Protein AF-A0A1S3XBZ9-F1 (afdb_monomer)

Nearest PDB structures (foldseek):
  8b28-assembly1_A-2  TM=8.452E-01  e=1.909E-02  Vitis vinifera
  4i98-assembly1_B  TM=2.573E-01  e=1.524E+00  Streptococcus pneumoniae P1031
  5whb-assembly6_D  TM=4.187E-01  e=4.064E+00  Homo sapiens

Structure (mmCIF, N/CA/C/O backbone):
data_AF-A0A1S3XBZ9-F1
#
_entry.id   AF-A0A1S3XBZ9-F1
#
loop_
_atom_site.group_PDB
_atom_site.id
_atom_site.type_symbol
_atom_site.label_atom_id
_atom_site.label_alt_id
_atom_site.label_comp_id
_atom_site.label_asym_id
_atom_site.label_entity_id
_atom_site.label_seq_id
_atom_site.pdbx_PDB_ins_code
_atom_site.Cartn_x
_atom_site.Cartn_y
_atom_site.Cartn_z
_atom_site.occupancy
_atom_site.B_iso_or_equiv
_atom_site.auth_seq_id
_atom_site.auth_comp_id
_atom_site.auth_asym_id
_atom_site.auth_atom_id
_atom_site.pdbx_PDB_model_num
ATOM 1 N N . MET A 1 1 ? -15.038 40.723 8.507 1.00 44.38 1 MET A N 1
ATOM 2 C CA . MET A 1 1 ? -13.800 39.946 8.688 1.00 44.38 1 MET A CA 1
ATOM 3 C C . MET A 1 1 ? -14.236 38.501 8.694 1.00 44.38 1 MET A C 1
ATOM 5 O O . MET A 1 1 ? -14.623 37.988 9.737 1.00 44.38 1 MET A O 1
ATOM 9 N N . GLU A 1 2 ? -14.330 37.905 7.511 1.00 51.19 2 GLU A N 1
ATOM 10 C CA . GLU A 1 2 ? -14.493 36.466 7.370 1.00 51.19 2 GLU A CA 1
ATOM 11 C C . GLU A 1 2 ? -13.297 35.793 8.056 1.00 51.19 2 GLU A C 1
ATOM 13 O O . GLU A 1 2 ? -12.146 36.110 7.765 1.00 51.19 2 GLU A O 1
ATOM 18 N N . SER A 1 3 ? -13.579 34.930 9.032 1.00 59.19 3 SER A N 1
ATOM 19 C CA . SER A 1 3 ? -12.587 34.070 9.670 1.00 59.19 3 SER A CA 1
ATOM 20 C C . SER A 1 3 ? -12.013 33.156 8.596 1.00 59.19 3 SER A C 1
ATOM 22 O O . SER A 1 3 ? -12.666 32.189 8.208 1.00 59.19 3 SER A O 1
ATOM 24 N N . GLU A 1 4 ? -10.827 33.472 8.085 1.00 59.12 4 GLU A N 1
ATOM 25 C CA . GLU A 1 4 ? -10.048 32.533 7.286 1.00 59.12 4 GLU A CA 1
ATOM 26 C C . GLU A 1 4 ? -9.849 31.277 8.141 1.00 59.12 4 GLU A C 1
ATOM 28 O O . GLU A 1 4 ? -9.118 31.297 9.131 1.00 59.12 4 GLU A O 1
ATOM 33 N N . ALA A 1 5 ? -10.569 30.198 7.825 1.00 60.84 5 ALA A N 1
ATOM 34 C CA . ALA A 1 5 ? -10.333 28.909 8.453 1.00 60.84 5 ALA A CA 1
ATOM 35 C C . ALA A 1 5 ? -8.895 28.504 8.108 1.00 60.84 5 ALA A C 1
ATOM 37 O O . ALA A 1 5 ? -8.569 28.236 6.950 1.00 60.84 5 ALA A O 1
ATOM 38 N N . SER A 1 6 ? -8.018 28.543 9.108 1.00 63.59 6 SER A N 1
ATOM 39 C CA . SER A 1 6 ? -6.604 28.228 8.954 1.00 63.59 6 SER A CA 1
ATOM 40 C C . SER A 1 6 ? -6.447 26.783 8.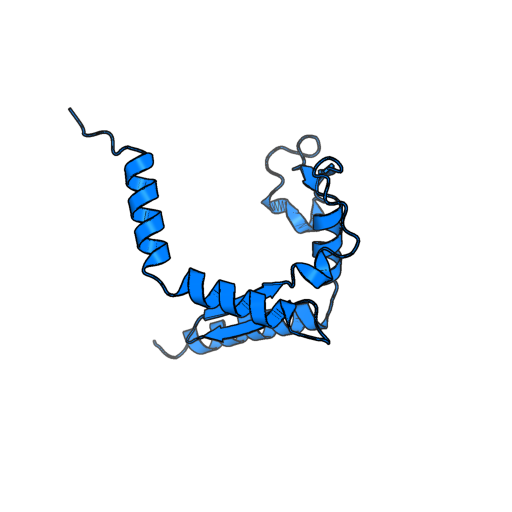473 1.00 63.59 6 SER A C 1
ATOM 42 O O . SER A 1 6 ? -7.049 25.861 9.027 1.00 63.59 6 SER A O 1
ATOM 44 N N . SER A 1 7 ? -5.601 26.551 7.466 1.00 62.69 7 SER A N 1
ATOM 45 C CA . SER A 1 7 ? -5.281 25.199 6.974 1.00 62.69 7 SER A CA 1
ATOM 46 C C . SER A 1 7 ? -4.722 24.282 8.073 1.00 62.69 7 SER A C 1
ATOM 48 O O . SER A 1 7 ? -4.861 23.058 8.001 1.00 62.69 7 SER A O 1
ATOM 50 N N . PHE A 1 8 ? -4.138 24.869 9.121 1.00 62.00 8 PHE A N 1
ATOM 51 C CA . PHE A 1 8 ? -3.680 24.164 10.314 1.00 62.00 8 PHE A CA 1
ATOM 52 C C . PHE A 1 8 ? -4.843 23.599 11.144 1.00 62.00 8 PHE A C 1
ATOM 54 O O . PHE A 1 8 ? -4.825 22.423 11.495 1.00 62.00 8 PHE A O 1
ATOM 61 N N . GLU A 1 9 ? -5.889 24.394 11.382 1.00 60.44 9 GLU A N 1
ATOM 62 C CA . GLU A 1 9 ? -7.077 23.981 12.148 1.00 60.44 9 GLU A CA 1
ATOM 63 C C . GLU A 1 9 ? -7.856 22.873 11.416 1.00 60.44 9 GLU A C 1
ATOM 65 O O . GLU A 1 9 ? -8.324 21.903 12.022 1.00 60.44 9 GLU A O 1
ATOM 70 N N . SER A 1 10 ? -7.895 22.947 10.080 1.00 74.75 10 SER A N 1
ATOM 71 C CA . SER A 1 10 ? -8.428 21.869 9.241 1.00 74.75 10 SER A CA 1
ATOM 72 C C . SER A 1 10 ? -7.594 20.584 9.332 1.00 74.75 10 SER A C 1
ATOM 74 O O . SER A 1 10 ? -8.158 19.493 9.241 1.00 74.75 10 SER A O 1
ATOM 76 N N . SER A 1 11 ? -6.271 20.690 9.497 1.00 85.69 11 SER A N 1
ATOM 77 C CA . SER A 1 11 ? -5.373 19.530 9.596 1.00 85.69 11 SER A CA 1
ATOM 78 C C . SER A 1 11 ? -5.489 18.838 10.953 1.00 85.69 11 SER A C 1
ATOM 80 O O . SER A 1 11 ? -5.550 17.612 11.002 1.00 85.69 11 SER A O 1
ATOM 82 N N . GLU A 1 12 ? -5.576 19.605 12.044 1.00 89.56 12 GLU A N 1
ATOM 83 C CA . GLU A 1 12 ? -5.802 19.071 13.393 1.00 89.56 12 GLU A CA 1
ATOM 84 C C . GLU A 1 12 ? -7.151 18.351 13.483 1.00 89.56 12 GLU A C 1
ATOM 86 O O . GLU A 1 12 ? -7.210 17.204 13.926 1.00 89.56 12 GLU A O 1
ATOM 91 N N . THR A 1 13 ? -8.221 18.977 12.986 1.00 91.56 13 THR A N 1
ATOM 92 C CA . THR A 1 13 ? -9.564 18.380 12.990 1.00 91.56 13 THR A CA 1
ATOM 93 C C . THR A 1 13 ? -9.613 17.095 12.159 1.00 91.56 13 THR A C 1
ATOM 95 O O . THR A 1 13 ? -10.174 16.094 12.605 1.00 91.56 13 THR A O 1
ATOM 98 N N . LEU A 1 14 ? -8.990 17.082 10.973 1.00 91.75 14 LEU A N 1
ATOM 99 C CA . LEU A 1 14 ? -8.904 15.883 10.135 1.00 91.75 14 LEU A CA 1
ATOM 100 C C . LEU A 1 14 ? -8.083 14.778 10.809 1.00 91.75 14 LEU A C 1
ATOM 102 O O . LEU A 1 14 ? -8.500 13.621 10.804 1.00 91.75 14 LEU A O 1
ATOM 106 N N . ALA A 1 15 ? -6.938 15.117 11.402 1.00 92.00 15 ALA A N 1
ATOM 107 C CA . ALA A 1 15 ? -6.099 14.155 12.107 1.00 92.00 15 ALA A CA 1
ATOM 108 C C . ALA A 1 15 ? -6.835 13.552 13.311 1.00 92.00 15 ALA A C 1
ATOM 110 O O . ALA A 1 15 ? -6.836 12.332 13.474 1.00 92.00 15 ALA A O 1
ATOM 111 N N . ALA A 1 16 ? -7.515 14.383 14.107 1.00 93.31 16 ALA A N 1
ATOM 112 C CA . ALA A 1 16 ? -8.339 13.941 15.227 1.00 93.31 16 ALA A CA 1
ATOM 113 C C . ALA A 1 16 ? -9.487 13.036 14.757 1.00 93.31 16 ALA A C 1
ATOM 115 O O . ALA A 1 16 ? -9.728 11.988 15.355 1.00 93.31 16 ALA A O 1
ATOM 116 N N . PHE A 1 17 ? -10.148 13.390 13.651 1.00 93.50 17 PHE A N 1
ATOM 117 C CA . PHE A 1 17 ? -11.186 12.557 13.053 1.00 93.50 17 PHE A CA 1
ATOM 118 C C . PHE A 1 17 ? -10.636 11.193 12.625 1.00 93.50 17 PHE A C 1
ATOM 120 O O . PHE A 1 17 ? -11.146 10.172 13.078 1.00 93.50 17 PHE A O 1
ATOM 127 N N . VAL A 1 18 ? -9.561 11.146 11.831 1.00 94.25 18 VAL A N 1
ATOM 128 C CA . VAL A 1 18 ? -8.933 9.884 11.405 1.00 94.25 18 VAL A CA 1
ATOM 129 C C . VAL A 1 18 ? -8.508 9.044 12.613 1.00 94.25 18 VAL A C 1
ATOM 131 O O . VAL A 1 18 ? -8.788 7.846 12.640 1.00 94.25 18 VAL A O 1
ATOM 134 N N . ALA A 1 19 ? -7.905 9.662 13.632 1.00 94.06 19 ALA A N 1
ATOM 135 C CA . ALA A 1 19 ? -7.481 8.991 14.861 1.00 94.06 19 ALA A CA 1
ATOM 136 C C . ALA A 1 19 ? -8.652 8.467 15.711 1.00 94.06 19 ALA A C 1
ATOM 138 O O . ALA A 1 19 ? -8.485 7.495 16.441 1.00 94.06 19 ALA A O 1
ATOM 139 N N . SER A 1 20 ? -9.837 9.079 15.610 1.00 95.19 20 SER A N 1
ATOM 140 C CA . SER A 1 20 ? -11.060 8.589 16.261 1.00 95.19 20 SER A CA 1
ATOM 141 C C . SER A 1 20 ? -11.700 7.389 15.552 1.00 95.19 20 SER A C 1
ATOM 143 O O . SER A 1 20 ? -12.592 6.750 16.108 1.00 95.19 20 SER A O 1
ATOM 145 N N . THR A 1 21 ? -11.255 7.066 14.333 1.00 92.88 21 THR A N 1
ATOM 146 C CA . THR A 1 21 ? -11.686 5.867 13.605 1.00 92.88 21 THR A CA 1
ATOM 147 C C . THR A 1 21 ? -10.726 4.700 13.864 1.00 92.88 21 THR A C 1
ATOM 149 O O . THR A 1 21 ? -9.538 4.919 14.103 1.00 92.88 21 THR A O 1
ATOM 152 N N . PRO A 1 22 ? -11.173 3.440 13.712 1.00 91.44 22 PRO A N 1
ATOM 153 C CA . PRO A 1 22 ? -10.281 2.283 13.807 1.00 91.44 22 PRO A CA 1
ATOM 154 C C . PRO A 1 22 ? -9.312 2.156 12.617 1.00 91.44 22 PRO A C 1
ATOM 156 O O . PRO A 1 22 ? -8.535 1.206 12.564 1.00 91.44 22 PRO A O 1
ATOM 159 N N . LEU A 1 23 ? -9.342 3.076 11.640 1.00 91.56 23 LEU A N 1
ATOM 160 C CA . LEU A 1 23 ? -8.586 2.961 10.392 1.00 91.56 23 LEU A CA 1
ATOM 161 C C . LEU A 1 23 ? -7.087 2.770 10.639 1.00 91.56 23 LEU A C 1
ATOM 163 O O . LEU A 1 23 ? -6.496 1.862 10.059 1.00 91.56 23 LEU A O 1
ATOM 167 N N . LEU A 1 24 ? -6.482 3.600 11.493 1.00 93.50 24 LEU A N 1
ATOM 168 C CA . LEU A 1 24 ? -5.043 3.541 11.766 1.00 93.50 24 LEU A CA 1
ATOM 169 C C . LEU A 1 24 ? -4.659 2.269 12.525 1.00 93.50 24 LEU A C 1
ATOM 171 O O . LEU A 1 24 ? -3.692 1.605 12.156 1.00 93.50 24 LEU A O 1
ATOM 175 N N . GLU A 1 25 ? -5.431 1.915 13.553 1.00 94.75 25 GLU A N 1
ATOM 176 C CA . GLU A 1 25 ? -5.172 0.738 14.382 1.00 94.75 25 GLU A CA 1
ATOM 177 C C . GLU A 1 25 ? -5.271 -0.556 13.561 1.00 94.75 25 GLU A C 1
ATOM 179 O O . GLU A 1 25 ? -4.349 -1.373 13.577 1.00 94.75 25 GLU A O 1
ATOM 184 N N . GLU A 1 26 ? -6.348 -0.727 12.792 1.00 95.19 26 GLU A N 1
ATOM 185 C CA . GLU A 1 26 ? -6.552 -1.925 11.973 1.00 95.19 26 GLU A CA 1
ATOM 186 C C . GLU A 1 26 ? -5.572 -1.997 10.795 1.00 95.19 26 GLU A C 1
ATOM 188 O O . GLU A 1 26 ? -5.056 -3.075 10.492 1.00 95.19 26 GLU A O 1
ATOM 193 N N . SER A 1 27 ? -5.220 -0.858 10.184 1.00 94.62 27 SER A N 1
ATOM 194 C CA . SER A 1 27 ? -4.177 -0.824 9.146 1.00 94.62 27 SER A CA 1
ATOM 195 C C . SER A 1 27 ? -2.822 -1.256 9.703 1.00 94.62 27 SER A C 1
ATOM 197 O O . SER A 1 27 ? -2.122 -2.054 9.082 1.00 94.62 27 SER A O 1
ATOM 199 N N . TRP A 1 28 ? -2.460 -0.782 10.899 1.00 94.81 28 TRP A N 1
ATOM 200 C CA . TRP A 1 28 ? -1.197 -1.150 11.537 1.00 94.81 28 TRP A CA 1
ATOM 201 C C . TRP A 1 28 ? -1.147 -2.635 11.913 1.00 94.81 28 TRP A C 1
ATOM 203 O O . TRP A 1 28 ? -0.142 -3.305 11.669 1.00 94.81 28 TRP A O 1
ATOM 213 N N . LYS A 1 29 ? -2.248 -3.186 12.445 1.00 94.88 29 LYS A N 1
ATOM 214 C CA . LYS A 1 29 ? -2.375 -4.630 12.702 1.00 94.88 29 LYS A CA 1
ATOM 215 C C . LYS A 1 29 ? -2.204 -5.442 11.418 1.00 94.88 29 LYS A C 1
ATOM 217 O O . LYS A 1 29 ? -1.475 -6.433 11.425 1.00 94.88 29 LYS A O 1
ATOM 222 N N . ALA A 1 30 ? -2.821 -5.010 10.316 1.00 94.44 30 ALA A N 1
ATOM 223 C CA . ALA A 1 30 ? -2.679 -5.673 9.024 1.00 94.44 30 ALA A CA 1
ATOM 224 C C . ALA A 1 30 ? -1.225 -5.685 8.529 1.00 94.44 30 ALA A C 1
ATOM 226 O O . ALA A 1 30 ? -0.757 -6.725 8.061 1.00 94.44 30 ALA A O 1
ATOM 227 N N . CYS A 1 31 ? -0.481 -4.587 8.710 1.00 93.88 31 CYS A N 1
ATOM 228 C CA . CYS A 1 31 ? 0.958 -4.549 8.431 1.00 93.88 31 CYS A CA 1
ATOM 229 C C . CYS A 1 31 ? 1.734 -5.568 9.275 1.00 93.88 31 CYS A C 1
ATOM 231 O O . CYS A 1 31 ? 2.531 -6.328 8.728 1.00 93.88 31 CYS A O 1
ATOM 233 N N . GLY A 1 32 ? 1.449 -5.658 10.578 1.00 93.88 32 GLY A N 1
ATOM 234 C CA . GLY A 1 32 ? 2.077 -6.651 11.454 1.00 93.88 32 GLY A CA 1
ATOM 235 C C . GLY A 1 32 ? 1.831 -8.096 11.003 1.00 93.88 32 GLY A C 1
ATOM 236 O O . GLY A 1 32 ? 2.746 -8.917 11.025 1.00 93.88 32 GLY A O 1
ATOM 237 N N . VAL A 1 33 ? 0.621 -8.405 10.528 1.00 93.94 33 VAL A N 1
ATOM 238 C CA . VAL A 1 33 ? 0.300 -9.724 9.955 1.00 93.94 33 VAL A CA 1
ATOM 239 C C . VAL A 1 33 ? 1.050 -9.965 8.643 1.00 93.94 33 VAL A C 1
ATOM 241 O O . VAL A 1 33 ? 1.564 -11.064 8.435 1.00 93.94 33 VAL A O 1
ATOM 244 N N . ALA A 1 34 ? 1.147 -8.960 7.768 1.00 93.31 34 ALA A N 1
ATOM 245 C CA . ALA A 1 34 ? 1.906 -9.074 6.524 1.00 93.31 34 ALA A CA 1
ATOM 246 C C . ALA A 1 34 ? 3.394 -9.354 6.792 1.00 93.31 34 ALA A C 1
ATOM 248 O O . ALA A 1 34 ? 3.973 -10.228 6.148 1.00 93.31 34 ALA A O 1
ATOM 249 N N . ASP A 1 35 ? 3.990 -8.669 7.770 1.00 92.44 35 ASP A N 1
ATOM 250 C CA . ASP A 1 35 ? 5.389 -8.857 8.161 1.00 92.44 35 ASP A CA 1
ATOM 251 C C . ASP A 1 35 ? 5.653 -10.205 8.848 1.00 92.44 35 ASP A C 1
ATOM 253 O O . ASP A 1 35 ? 6.710 -10.800 8.638 1.00 92.44 35 ASP A O 1
ATOM 257 N N . ALA A 1 36 ? 4.698 -10.711 9.634 1.00 91.31 36 ALA A N 1
ATOM 258 C CA . ALA A 1 36 ? 4.809 -12.002 10.317 1.00 91.31 36 ALA A CA 1
ATOM 259 C C . ALA A 1 36 ? 4.487 -13.212 9.422 1.00 91.31 36 ALA A C 1
ATOM 261 O O . ALA A 1 36 ? 4.855 -14.340 9.759 1.00 91.31 36 ALA A O 1
ATOM 262 N N . SER A 1 37 ? 3.789 -13.006 8.301 1.00 88.31 37 SER A N 1
ATOM 263 C CA . SER A 1 37 ? 3.523 -14.061 7.320 1.00 88.31 37 SER A CA 1
ATOM 264 C C . SER A 1 37 ? 4.842 -14.689 6.872 1.00 88.31 37 SER A C 1
ATOM 266 O O . SER A 1 37 ? 5.839 -13.985 6.759 1.00 88.31 37 SER A O 1
ATOM 268 N N . MET A 1 38 ? 4.890 -15.988 6.573 1.00 80.69 38 MET A N 1
ATOM 269 C CA . MET A 1 38 ? 6.085 -16.629 5.994 1.00 80.69 38 MET A CA 1
ATOM 270 C C . MET A 1 38 ? 5.963 -16.761 4.475 1.00 80.69 38 MET A C 1
ATOM 272 O O . MET A 1 38 ? 6.896 -16.407 3.757 1.00 80.69 38 MET A O 1
ATOM 276 N N . ASP A 1 39 ? 4.773 -17.110 3.993 1.00 80.88 39 ASP A N 1
ATOM 277 C CA . ASP A 1 39 ? 4.561 -17.565 2.614 1.00 80.88 39 ASP A CA 1
ATOM 278 C C . ASP A 1 39 ? 4.080 -16.469 1.654 1.00 80.88 39 ASP A C 1
ATOM 280 O O . ASP A 1 39 ? 4.021 -16.685 0.447 1.00 80.88 39 ASP A O 1
ATOM 284 N N . SER A 1 40 ? 3.729 -15.288 2.170 1.00 82.50 40 SER A N 1
ATOM 285 C CA . SER A 1 40 ? 3.226 -14.175 1.359 1.00 82.50 40 SER A CA 1
ATOM 286 C C . SER A 1 40 ? 3.947 -12.866 1.667 1.00 82.50 40 SER A C 1
ATOM 288 O O . SER A 1 40 ? 4.417 -12.638 2.786 1.00 82.50 40 SER A O 1
ATOM 290 N N . HIS A 1 41 ? 4.018 -11.995 0.662 1.00 86.38 41 HIS A N 1
ATOM 291 C CA . HIS A 1 41 ? 4.501 -10.617 0.775 1.00 86.38 41 HIS A CA 1
ATOM 292 C C . 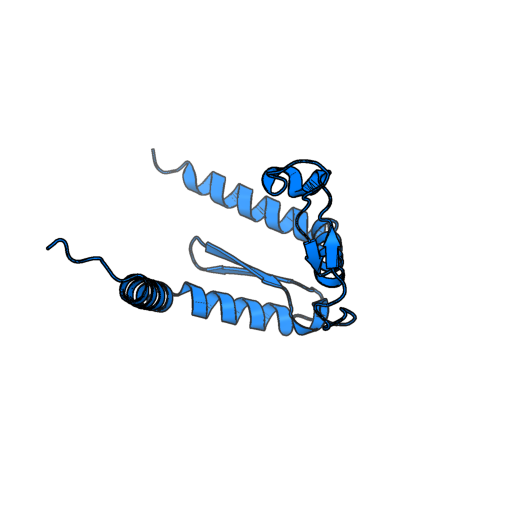HIS A 1 41 ? 3.395 -9.626 1.152 1.00 86.38 41 HIS A C 1
ATOM 294 O O . HIS A 1 41 ? 3.676 -8.458 1.410 1.00 86.38 41 HIS A O 1
ATOM 300 N N . PHE A 1 42 ? 2.144 -10.081 1.182 1.00 90.69 42 PHE A N 1
ATOM 301 C CA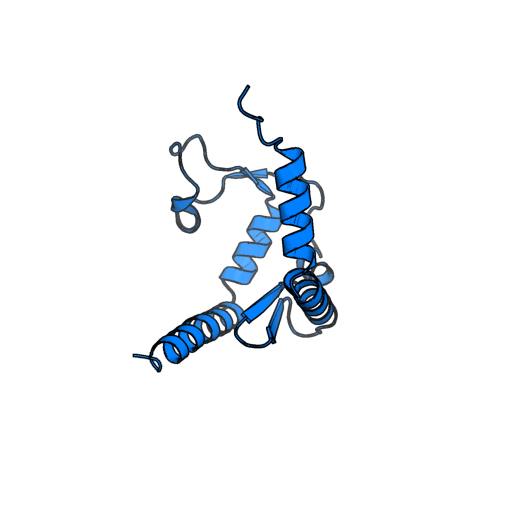 . PHE A 1 42 ? 0.989 -9.281 1.552 1.00 90.69 42 PHE A CA 1
ATOM 302 C C . PHE A 1 42 ? 0.037 -10.072 2.452 1.00 90.69 42 PHE A C 1
ATOM 304 O O . PHE A 1 42 ? 0.017 -11.306 2.442 1.00 90.69 42 PHE A O 1
ATOM 311 N N . ALA A 1 43 ? -0.778 -9.355 3.210 1.00 91.06 43 ALA A N 1
ATOM 312 C CA . ALA A 1 43 ? -1.878 -9.909 3.976 1.00 91.06 43 ALA A CA 1
ATOM 313 C C . ALA A 1 43 ? -3.171 -9.174 3.635 1.00 91.06 43 ALA A C 1
ATOM 315 O O . ALA A 1 43 ? -3.175 -7.985 3.315 1.00 91.06 43 ALA A O 1
ATOM 316 N N . VAL A 1 44 ? -4.273 -9.908 3.727 1.00 90.50 44 VAL A N 1
ATOM 317 C CA . VAL A 1 44 ? -5.619 -9.374 3.572 1.00 90.50 44 VAL A CA 1
ATOM 318 C C . VAL A 1 44 ? -6.382 -9.677 4.847 1.00 90.50 44 VAL A C 1
ATOM 320 O O . VAL A 1 44 ? -6.499 -10.839 5.234 1.00 90.50 44 VAL A O 1
ATOM 323 N N . ILE A 1 45 ? -6.910 -8.640 5.491 1.00 90.81 45 ILE A N 1
ATOM 324 C CA . ILE A 1 45 ? -7.745 -8.769 6.686 1.00 90.81 45 ILE A CA 1
ATOM 325 C C . ILE A 1 45 ? -9.072 -8.074 6.417 1.00 90.81 45 ILE A C 1
ATOM 327 O O . ILE A 1 45 ? -9.098 -6.935 5.957 1.00 90.81 45 ILE A O 1
ATOM 331 N N . LYS A 1 46 ? -10.185 -8.748 6.710 1.00 89.62 46 LYS A N 1
ATOM 332 C CA . LYS A 1 46 ? -11.519 -8.147 6.650 1.00 89.62 46 LYS A CA 1
ATOM 333 C C . LYS A 1 46 ? -11.990 -7.844 8.068 1.00 89.62 46 LYS A C 1
ATOM 335 O O . LYS A 1 46 ? -12.082 -8.753 8.889 1.00 89.62 46 LYS A O 1
ATOM 340 N N . VAL A 1 47 ? -12.298 -6.580 8.339 1.00 87.94 47 VAL A N 1
ATOM 341 C CA . VAL A 1 47 ? -12.848 -6.126 9.622 1.00 87.94 47 VAL A CA 1
ATOM 342 C C . VAL A 1 47 ? -14.164 -5.417 9.333 1.00 87.94 47 VAL A C 1
ATOM 344 O O . VAL A 1 47 ? -14.198 -4.361 8.700 1.00 87.94 47 VAL A O 1
ATOM 347 N N . GLY A 1 48 ? -15.271 -6.039 9.741 1.00 85.88 48 GLY A N 1
ATOM 348 C CA . GLY A 1 48 ? -16.608 -5.591 9.352 1.00 85.88 48 GLY A CA 1
ATOM 349 C C . GLY A 1 48 ? -16.776 -5.565 7.826 1.00 85.88 48 GLY A C 1
ATOM 350 O O . GLY A 1 48 ? -16.547 -6.570 7.150 1.00 85.88 48 GLY A O 1
ATOM 351 N N . GLY A 1 49 ? -17.171 -4.407 7.290 1.00 85.88 49 GLY A N 1
ATOM 352 C CA . GLY A 1 49 ? -17.333 -4.172 5.849 1.00 85.88 49 GLY A CA 1
ATOM 353 C C . GLY A 1 49 ? -16.059 -3.735 5.116 1.00 85.88 49 GLY A C 1
ATOM 354 O O . GLY A 1 49 ? -16.087 -3.595 3.897 1.00 85.88 49 GLY A O 1
ATOM 355 N N . THR A 1 50 ? -14.946 -3.529 5.823 1.00 88.12 50 THR A N 1
ATOM 356 C CA . THR A 1 50 ? -13.711 -2.986 5.241 1.00 88.12 50 THR A CA 1
ATOM 357 C C . THR A 1 50 ? -12.677 -4.089 5.043 1.00 88.12 50 THR A C 1
ATOM 359 O O . THR A 1 50 ? -12.410 -4.880 5.951 1.00 88.12 50 THR A O 1
ATOM 362 N N . ALA A 1 51 ? -12.074 -4.134 3.856 1.00 91.44 51 ALA A N 1
ATOM 363 C CA . ALA A 1 51 ? -10.931 -4.990 3.563 1.00 91.44 51 ALA A CA 1
ATOM 364 C C . ALA A 1 51 ? -9.633 -4.173 3.624 1.00 91.44 51 ALA A C 1
ATOM 366 O O . ALA A 1 51 ? -9.490 -3.169 2.928 1.00 91.44 51 ALA A O 1
ATOM 367 N N . TYR A 1 52 ? -8.692 -4.628 4.443 1.00 92.75 52 TYR A N 1
ATOM 368 C CA . TYR A 1 52 ? -7.359 -4.062 4.604 1.00 92.75 52 TYR A CA 1
ATOM 369 C C . TYR A 1 52 ? -6.373 -4.936 3.841 1.00 92.75 52 TYR A C 1
ATOM 371 O O . TYR A 1 52 ? -6.234 -6.124 4.134 1.00 92.75 52 TYR A O 1
ATOM 379 N N . VAL A 1 53 ? -5.693 -4.345 2.861 1.00 93.19 53 VAL A N 1
ATOM 380 C CA . VAL A 1 53 ? -4.639 -5.002 2.085 1.00 93.19 53 VAL A CA 1
ATOM 381 C C . VAL A 1 53 ? -3.312 -4.399 2.516 1.00 93.19 53 VAL A C 1
ATOM 383 O O . VAL A 1 53 ? -3.048 -3.228 2.251 1.00 93.19 53 VAL A O 1
ATOM 386 N N . ALA A 1 54 ? -2.500 -5.186 3.212 1.00 93.25 54 ALA A N 1
ATOM 387 C CA . ALA A 1 54 ? -1.220 -4.751 3.747 1.00 93.25 54 ALA A CA 1
ATOM 388 C C . ALA A 1 54 ? -0.067 -5.448 3.031 1.00 93.25 54 ALA A C 1
ATOM 390 O O . ALA A 1 54 ? -0.123 -6.644 2.757 1.00 93.25 54 ALA A O 1
ATOM 391 N N . PHE A 1 55 ? 0.996 -4.696 2.772 1.00 91.00 55 PHE A N 1
ATOM 392 C CA . PHE A 1 55 ? 2.214 -5.166 2.124 1.00 91.00 55 P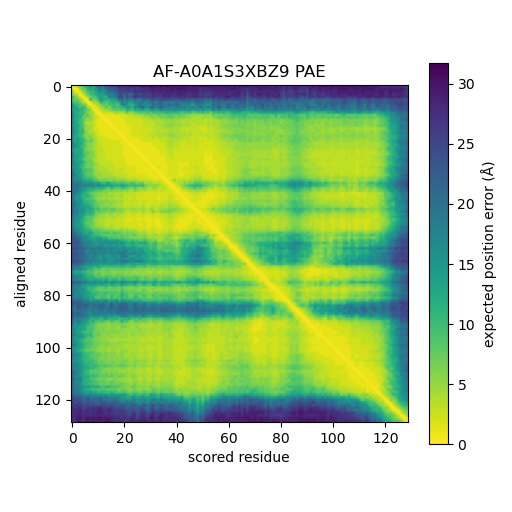HE A CA 1
ATOM 393 C C . PHE A 1 55 ? 3.341 -5.217 3.153 1.00 91.00 55 PHE A C 1
ATOM 395 O O . PHE A 1 55 ? 3.530 -4.261 3.901 1.00 91.00 55 PHE A O 1
ATOM 402 N N . SER A 1 56 ? 4.086 -6.322 3.200 1.00 89.06 56 SER A N 1
ATOM 403 C CA . SER A 1 56 ? 5.191 -6.479 4.143 1.00 89.06 56 SER A CA 1
ATOM 404 C C . SER A 1 56 ? 6.338 -5.545 3.783 1.00 89.06 56 SER A C 1
ATOM 406 O O . SER A 1 56 ? 6.968 -5.698 2.732 1.00 89.06 56 SER A O 1
ATOM 408 N N . GLY A 1 57 ? 6.658 -4.623 4.689 1.00 81.44 57 GLY A N 1
ATOM 409 C CA . GLY A 1 57 ? 7.791 -3.719 4.526 1.00 81.44 57 GLY A CA 1
ATOM 410 C C . GLY A 1 57 ? 9.120 -4.466 4.576 1.00 81.44 57 GLY A C 1
ATOM 411 O O . GLY A 1 57 ? 10.032 -4.143 3.826 1.00 81.44 57 GLY A O 1
ATOM 412 N N . ILE A 1 58 ? 9.221 -5.513 5.399 1.00 80.69 58 ILE A N 1
ATOM 413 C CA . ILE A 1 58 ? 10.466 -6.273 5.581 1.00 80.69 58 ILE A CA 1
ATOM 414 C C . ILE A 1 58 ? 10.791 -7.094 4.333 1.00 80.69 58 ILE A C 1
ATOM 416 O O . ILE A 1 58 ? 11.933 -7.116 3.873 1.00 80.69 58 ILE A O 1
ATOM 420 N N . LYS A 1 59 ? 9.787 -7.771 3.771 1.00 78.69 59 LYS A N 1
ATOM 421 C CA . LYS A 1 59 ? 10.005 -8.693 2.657 1.00 78.69 59 LYS A CA 1
ATOM 422 C C . LYS A 1 59 ? 10.057 -8.000 1.309 1.00 78.69 59 LYS A C 1
ATOM 424 O O . LYS A 1 59 ? 10.820 -8.429 0.454 1.00 78.69 59 LYS A O 1
ATOM 429 N N . LEU A 1 60 ? 9.236 -6.970 1.101 1.00 74.44 60 LEU A N 1
ATOM 430 C CA . LEU A 1 60 ? 9.225 -6.250 -0.171 1.00 74.44 60 LEU A CA 1
ATOM 431 C C . LEU A 1 60 ? 10.389 -5.265 -0.257 1.00 74.44 60 LEU A C 1
ATOM 433 O O . LEU A 1 60 ? 10.970 -5.123 -1.322 1.00 74.44 60 LEU A O 1
ATOM 437 N N . ALA A 1 61 ? 10.810 -4.635 0.844 1.00 70.19 61 ALA A N 1
ATOM 438 C CA . ALA A 1 61 ? 11.971 -3.743 0.795 1.00 70.19 61 ALA A CA 1
ATOM 439 C C . ALA A 1 61 ? 13.315 -4.489 0.685 1.00 70.19 61 ALA A C 1
ATOM 441 O O . ALA A 1 61 ? 14.346 -3.853 0.449 1.00 70.19 61 ALA A O 1
ATOM 442 N N . ALA A 1 62 ? 13.335 -5.818 0.838 1.00 70.75 62 ALA A N 1
ATOM 443 C CA . ALA A 1 62 ? 14.541 -6.618 0.676 1.00 70.75 62 ALA A CA 1
ATOM 444 C C . ALA A 1 62 ? 15.033 -6.554 -0.782 1.00 70.75 62 ALA A C 1
ATOM 446 O O . ALA A 1 62 ? 14.458 -7.162 -1.679 1.00 70.75 62 ALA A O 1
ATOM 447 N N . GLY A 1 63 ? 16.112 -5.803 -1.017 1.00 67.25 63 GLY A N 1
ATOM 448 C CA . GLY A 1 63 ? 16.703 -5.621 -2.349 1.00 67.25 63 GLY A CA 1
ATOM 449 C C . GLY A 1 63 ? 16.244 -4.365 -3.095 1.00 67.25 63 GLY A C 1
ATOM 450 O O . GLY A 1 63 ? 16.709 -4.125 -4.207 1.00 67.25 63 GLY A O 1
ATOM 451 N N . VAL A 1 64 ? 15.389 -3.536 -2.489 1.00 72.12 64 VAL A N 1
ATOM 452 C CA . VAL A 1 64 ? 15.073 -2.203 -3.014 1.00 72.12 64 VAL A CA 1
ATOM 453 C C . VAL A 1 64 ? 16.151 -1.219 -2.581 1.00 72.12 64 VAL A C 1
ATOM 455 O O . VAL A 1 64 ? 16.491 -1.143 -1.401 1.00 72.12 64 VAL A O 1
ATOM 458 N N . ASP A 1 65 ? 16.675 -0.447 -3.535 1.00 70.44 65 ASP A N 1
ATOM 459 C CA . ASP A 1 65 ? 17.525 0.699 -3.217 1.00 70.44 65 ASP A CA 1
ATOM 460 C C . ASP A 1 65 ? 16.744 1.655 -2.307 1.00 70.44 65 ASP A C 1
ATOM 462 O O . ASP A 1 65 ? 15.698 2.172 -2.679 1.00 70.44 65 ASP A O 1
ATOM 466 N N . GLN A 1 66 ? 17.217 1.859 -1.081 1.00 69.75 66 GLN A N 1
ATOM 467 C CA . GLN A 1 66 ? 16.579 2.787 -0.145 1.00 69.75 66 GLN A CA 1
ATOM 468 C C . GLN A 1 66 ? 16.910 4.246 -0.489 1.00 69.75 66 GLN A C 1
ATOM 470 O O . GLN A 1 66 ? 16.360 5.173 0.107 1.00 69.75 66 GLN A O 1
ATOM 475 N N . SER A 1 67 ? 17.818 4.473 -1.443 1.00 70.50 67 SER A N 1
ATOM 476 C CA . SER A 1 67 ? 18.102 5.795 -1.965 1.00 70.50 67 SER A CA 1
ATOM 477 C C . SER A 1 67 ? 16.973 6.252 -2.885 1.00 70.50 67 SER A C 1
ATOM 479 O O . SER A 1 67 ? 16.849 5.783 -4.009 1.00 70.50 67 SER A O 1
ATOM 481 N N . CYS A 1 68 ? 16.224 7.286 -2.486 1.00 68.12 68 CYS A N 1
ATOM 482 C CA . CYS A 1 68 ? 15.222 7.950 -3.340 1.00 68.12 68 CYS A CA 1
ATOM 483 C C . CYS A 1 68 ? 15.808 8.645 -4.593 1.00 68.12 68 CYS A C 1
ATOM 485 O O . CYS A 1 68 ? 15.165 9.503 -5.191 1.00 68.12 68 CYS A O 1
ATOM 487 N N . ARG A 1 69 ? 17.055 8.340 -4.963 1.00 80.38 69 ARG A N 1
ATOM 488 C CA . ARG A 1 69 ? 17.795 8.949 -6.067 1.00 80.38 69 ARG A CA 1
ATOM 489 C C . ARG A 1 69 ? 17.531 8.270 -7.403 1.00 80.38 69 ARG A C 1
ATOM 491 O O . ARG A 1 69 ? 17.697 8.915 -8.434 1.00 80.38 69 ARG A O 1
ATOM 498 N N . ASN A 1 70 ? 17.135 6.998 -7.397 1.00 88.00 70 ASN A N 1
ATOM 499 C CA . ASN A 1 70 ? 16.851 6.264 -8.622 1.00 88.00 70 ASN A CA 1
ATOM 500 C C . ASN A 1 70 ? 15.391 6.474 -9.047 1.00 88.00 70 ASN A C 1
ATOM 502 O O . ASN A 1 70 ? 14.508 5.680 -8.713 1.00 88.00 70 ASN A O 1
ATOM 506 N N . LEU A 1 71 ? 15.139 7.586 -9.734 1.00 91.50 71 LEU A N 1
ATOM 507 C CA . LEU A 1 71 ? 13.821 7.943 -10.247 1.00 91.50 71 LEU A CA 1
ATOM 508 C C . LEU A 1 71 ? 13.696 7.573 -11.727 1.00 91.50 71 LEU A C 1
AT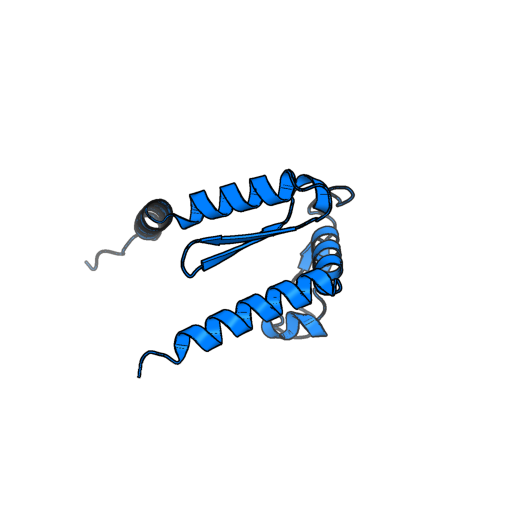OM 510 O O . LEU A 1 71 ? 14.598 7.840 -12.518 1.00 91.50 71 LEU A O 1
ATOM 514 N N . VAL A 1 72 ? 12.551 7.010 -12.101 1.00 91.50 72 VAL A N 1
ATOM 515 C CA . VAL A 1 72 ? 12.203 6.636 -13.477 1.00 91.50 72 VAL A CA 1
ATOM 516 C C . VAL A 1 72 ? 10.825 7.188 -13.841 1.00 91.50 72 VAL A C 1
ATOM 518 O O . VAL A 1 72 ? 9.983 7.333 -12.949 1.00 91.50 72 VAL A O 1
ATOM 521 N N . PRO A 1 73 ? 10.575 7.505 -15.123 1.00 90.56 73 PRO A N 1
ATOM 522 C CA . PRO A 1 73 ? 9.254 7.926 -15.565 1.00 90.56 73 PRO A CA 1
ATOM 523 C C . PRO A 1 73 ? 8.250 6.781 -15.407 1.00 90.56 73 PRO A C 1
ATOM 525 O O . PRO A 1 73 ? 8.564 5.613 -15.656 1.00 90.56 73 PRO A O 1
ATOM 528 N N . LEU A 1 74 ? 7.039 7.121 -14.981 1.00 90.00 74 LEU A N 1
ATOM 529 C CA . LEU A 1 74 ? 5.937 6.179 -14.841 1.00 90.00 74 LEU A CA 1
ATOM 530 C C . LEU A 1 74 ? 5.427 5.736 -16.230 1.00 90.00 74 LEU A C 1
ATOM 532 O O . LEU A 1 74 ? 5.271 6.582 -17.110 1.00 90.00 74 LEU A O 1
ATOM 536 N N . PRO A 1 75 ? 5.167 4.436 -16.464 1.00 85.75 75 PRO A N 1
ATOM 537 C CA . PRO A 1 75 ? 4.701 3.959 -17.762 1.00 85.75 75 PRO A CA 1
ATOM 538 C C . PRO A 1 75 ? 3.235 4.343 -18.007 1.00 85.75 75 PRO A C 1
ATOM 540 O O . PRO A 1 75 ? 2.367 4.067 -17.181 1.00 85.75 75 PRO A O 1
ATOM 543 N N . ASP A 1 76 ? 2.953 4.926 -19.171 1.00 79.12 76 ASP A N 1
ATOM 544 C CA . ASP A 1 76 ? 1.635 5.484 -19.512 1.00 79.12 76 ASP A CA 1
ATOM 545 C C . ASP A 1 76 ? 0.520 4.417 -19.577 1.00 79.12 76 ASP A C 1
ATOM 547 O O . ASP A 1 76 ? -0.590 4.629 -19.100 1.00 79.12 76 ASP A O 1
ATOM 551 N N . GLU A 1 77 ? 0.816 3.206 -20.058 1.00 83.81 77 GLU A N 1
ATOM 552 C CA . GLU A 1 77 ? -0.200 2.157 -20.273 1.00 83.81 77 GLU A CA 1
ATOM 553 C C . GLU A 1 77 ? -0.994 1.781 -19.008 1.00 83.81 77 GLU A C 1
ATOM 555 O O . GLU A 1 77 ? -2.200 1.543 -19.078 1.00 83.81 77 GLU A O 1
ATOM 560 N N . LEU A 1 78 ? -0.326 1.731 -17.849 1.00 85.06 78 LEU A N 1
ATOM 561 C CA . LEU A 1 78 ? -0.937 1.333 -16.575 1.00 85.06 78 LEU A CA 1
ATOM 562 C C . LEU A 1 78 ? -1.355 2.533 -15.713 1.00 85.06 78 LEU A C 1
ATOM 564 O O . LEU A 1 78 ? -2.168 2.385 -14.801 1.00 85.06 78 LEU A O 1
ATOM 568 N N . PHE A 1 79 ? -0.813 3.718 -16.005 1.00 87.94 79 PHE A N 1
ATOM 569 C CA . PHE A 1 79 ? -0.956 4.919 -15.184 1.00 87.94 79 PHE A CA 1
ATOM 570 C C . PHE A 1 79 ? -1.401 6.150 -15.983 1.00 87.94 79 PHE A C 1
ATOM 572 O O . PHE A 1 79 ? -1.141 7.282 -15.576 1.00 87.94 79 PHE A O 1
ATOM 579 N N . SER A 1 80 ? -2.111 5.952 -17.090 1.00 84.81 80 SER A N 1
ATOM 580 C CA . SER A 1 80 ? -2.590 7.030 -17.965 1.00 84.81 80 SER A CA 1
ATOM 581 C C . SER A 1 80 ? -3.413 8.089 -17.228 1.00 84.81 80 SER A C 1
ATOM 583 O O . SER A 1 80 ? -3.299 9.276 -17.512 1.00 84.81 80 SER A O 1
ATOM 585 N N . GLY A 1 81 ? -4.165 7.697 -16.193 1.00 84.31 81 GLY A N 1
ATOM 586 C CA . GLY A 1 81 ? -4.904 8.631 -15.332 1.00 84.31 81 GLY A CA 1
ATOM 587 C C . GLY A 1 81 ? -4.032 9.573 -14.485 1.00 84.31 81 GLY A C 1
ATOM 588 O O . GLY A 1 81 ? -4.556 10.527 -13.919 1.00 84.31 81 GLY A O 1
ATOM 589 N N . LEU A 1 82 ? -2.725 9.316 -14.380 1.00 82.62 82 LEU A N 1
ATOM 590 C CA . LEU A 1 82 ? -1.746 10.174 -13.699 1.00 82.62 82 LEU A CA 1
ATOM 591 C C . LEU A 1 82 ? -0.910 11.008 -14.684 1.00 82.62 82 LEU A C 1
ATOM 593 O O . LEU A 1 82 ? -0.170 11.893 -14.256 1.00 82.62 82 LEU A O 1
ATOM 597 N N . CYS A 1 83 ? -1.021 10.747 -15.988 1.00 78.19 83 CYS A N 1
ATOM 598 C CA . CYS A 1 83 ? -0.279 11.445 -17.032 1.00 78.19 83 CYS A CA 1
ATOM 599 C C . CYS A 1 83 ? -1.091 12.655 -17.518 1.00 78.19 83 CYS A C 1
ATOM 601 O O . CYS A 1 83 ? -1.798 12.591 -18.520 1.00 78.19 83 CYS A O 1
ATOM 603 N N . MET A 1 84 ? -1.030 13.757 -16.764 1.00 69.38 84 MET A N 1
ATOM 604 C CA . MET A 1 84 ? -1.879 14.937 -16.998 1.00 69.38 84 MET A CA 1
ATOM 605 C C . MET A 1 84 ? -1.359 15.884 -18.097 1.00 69.38 84 MET A C 1
ATOM 607 O O . MET A 1 84 ? -2.166 16.543 -18.747 1.00 69.38 84 MET A O 1
ATOM 611 N N . ASP A 1 85 ? -0.042 15.929 -18.340 1.00 68.62 85 ASP A N 1
ATOM 612 C CA . ASP A 1 85 ? 0.606 17.021 -19.096 1.00 68.62 85 ASP A CA 1
ATOM 613 C C . ASP A 1 85 ? 1.392 16.569 -20.349 1.00 68.62 85 ASP A C 1
ATOM 615 O O . ASP A 1 85 ? 2.305 17.259 -20.808 1.00 68.62 85 ASP A O 1
ATOM 619 N N . GLY A 1 86 ? 1.031 15.423 -20.941 1.00 66.19 86 GLY A N 1
ATOM 620 C CA . GLY A 1 86 ? 1.637 14.919 -22.183 1.00 66.19 86 GLY A CA 1
ATOM 621 C C . GLY A 1 86 ? 2.941 14.117 -21.996 1.00 66.19 86 GLY A C 1
ATOM 622 O O . GLY A 1 86 ? 3.393 13.912 -20.870 1.00 66.19 86 GLY A O 1
ATOM 623 N N . PRO A 1 87 ? 3.551 13.626 -23.097 1.00 66.88 87 PRO A N 1
ATOM 624 C CA . PRO A 1 87 ? 4.616 12.612 -23.059 1.00 66.88 87 PRO A CA 1
ATOM 625 C C . PRO A 1 87 ? 5.933 13.084 -22.423 1.00 66.88 87 PRO A C 1
ATOM 627 O O . PRO A 1 87 ? 6.720 12.251 -21.979 1.00 66.88 87 PRO A O 1
ATOM 630 N N . ASP A 1 88 ? 6.163 14.397 -22.345 1.00 71.12 88 ASP A N 1
ATOM 631 C CA . ASP A 1 88 ? 7.401 14.974 -21.804 1.00 71.12 88 ASP A CA 1
ATOM 632 C C . ASP A 1 88 ? 7.336 15.254 -20.289 1.00 71.12 88 ASP A C 1
ATOM 634 O O . ASP A 1 88 ? 8.360 15.544 -19.673 1.00 71.12 88 ASP A O 1
ATOM 638 N N . ASN A 1 89 ? 6.154 15.136 -19.671 1.00 76.06 89 ASN A N 1
ATOM 639 C CA . ASN A 1 89 ? 5.913 15.441 -18.255 1.00 76.06 89 ASN A CA 1
ATOM 640 C C . ASN A 1 89 ? 5.372 14.222 -17.495 1.00 76.06 89 ASN A C 1
ATOM 642 O O . ASN A 1 89 ? 4.421 14.315 -16.715 1.00 76.06 89 ASN A O 1
ATOM 646 N N . LEU A 1 90 ? 5.970 13.055 -17.731 1.00 83.94 90 LEU A N 1
ATOM 647 C CA . LEU A 1 90 ? 5.601 11.845 -17.002 1.00 83.94 90 LEU A CA 1
ATOM 648 C C . LEU A 1 90 ? 6.013 11.961 -15.524 1.00 83.94 90 LEU A C 1
ATOM 650 O O . LEU A 1 90 ? 7.157 12.333 -15.235 1.00 83.94 90 LEU A O 1
ATOM 654 N N . PRO A 1 91 ? 5.126 11.609 -14.573 1.00 88.12 91 PRO A N 1
ATOM 655 C CA . PRO A 1 91 ? 5.482 11.559 -13.164 1.00 88.12 91 PRO A CA 1
ATOM 656 C C . PRO A 1 91 ? 6.706 10.668 -12.930 1.00 88.12 91 PRO A C 1
ATOM 658 O O . PRO A 1 91 ? 6.774 9.537 -13.413 1.00 88.12 91 PRO A O 1
ATOM 661 N N . MET A 1 92 ? 7.669 11.172 -12.164 1.00 90.00 92 MET A N 1
ATOM 662 C CA . MET A 1 92 ? 8.873 10.428 -11.803 1.00 90.00 92 MET A CA 1
ATOM 663 C C . MET A 1 92 ? 8.641 9.672 -10.494 1.00 90.00 92 MET A C 1
ATOM 665 O O . MET A 1 92 ? 8.268 10.271 -9.485 1.00 90.00 92 MET A O 1
ATOM 669 N N . VAL A 1 93 ? 8.892 8.364 -10.489 1.00 90.44 93 VAL A N 1
ATOM 670 C CA . VAL A 1 93 ? 8.710 7.493 -9.319 1.00 90.44 93 VAL A CA 1
ATOM 671 C C . VAL A 1 93 ? 9.980 6.724 -8.992 1.00 90.44 93 VAL A C 1
ATOM 673 O O . VAL A 1 93 ? 10.846 6.520 -9.839 1.00 90.44 93 VAL A O 1
ATOM 676 N N . HIS A 1 94 ? 10.100 6.272 -7.747 1.00 90.81 94 HIS A N 1
ATOM 677 C CA . HIS A 1 94 ? 11.234 5.462 -7.327 1.00 90.81 94 HIS A CA 1
ATOM 678 C C . HIS A 1 94 ? 11.253 4.112 -8.061 1.00 90.81 94 HIS A C 1
ATOM 680 O O . HIS A 1 94 ? 10.304 3.332 -7.955 1.00 90.81 94 HIS A O 1
ATOM 686 N N . ALA A 1 95 ? 12.348 3.810 -8.761 1.00 88.81 95 ALA A N 1
ATOM 687 C CA . ALA A 1 95 ? 12.467 2.636 -9.625 1.00 88.81 95 ALA A CA 1
ATOM 688 C C . ALA A 1 95 ? 12.218 1.322 -8.877 1.00 88.81 95 ALA A C 1
ATOM 690 O O . ALA A 1 95 ? 11.519 0.441 -9.374 1.00 88.81 95 ALA A O 1
ATOM 691 N N . GLY A 1 96 ? 12.734 1.207 -7.652 1.00 85.88 96 GLY A N 1
ATOM 692 C CA . GLY A 1 96 ? 12.519 0.016 -6.835 1.00 85.88 96 GLY A CA 1
ATOM 693 C C . GLY A 1 96 ? 11.068 -0.146 -6.376 1.00 85.88 96 GLY A C 1
ATOM 694 O O . GLY A 1 96 ? 10.566 -1.263 -6.350 1.00 85.88 96 GLY A O 1
ATOM 695 N N . LEU A 1 97 ? 10.359 0.954 -6.092 1.00 87.19 97 LEU A N 1
ATOM 696 C CA . LEU A 1 97 ? 8.938 0.884 -5.725 1.00 87.19 97 LEU A CA 1
ATOM 697 C C . LEU A 1 97 ? 8.073 0.535 -6.938 1.00 87.19 97 LEU A C 1
ATOM 699 O O . LEU A 1 97 ? 7.158 -0.274 -6.813 1.00 87.19 97 LEU A O 1
ATOM 703 N N . LEU A 1 98 ? 8.392 1.084 -8.114 1.00 89.38 98 LEU A N 1
ATOM 704 C CA . LEU A 1 98 ? 7.725 0.712 -9.361 1.00 89.38 98 LEU A CA 1
ATOM 705 C C . LEU A 1 98 ? 7.944 -0.771 -9.682 1.00 89.38 98 LEU A C 1
ATOM 707 O O . LEU A 1 98 ? 6.997 -1.471 -10.030 1.00 89.38 98 LEU A O 1
ATOM 711 N N . HIS A 1 99 ? 9.169 -1.270 -9.512 1.00 87.44 99 HIS A N 1
ATOM 712 C CA . HIS A 1 99 ? 9.472 -2.685 -9.701 1.00 87.44 99 HIS A CA 1
ATOM 713 C C . HIS A 1 99 ? 8.672 -3.582 -8.744 1.00 87.44 99 HIS A C 1
ATOM 715 O O . HIS A 1 99 ? 8.069 -4.559 -9.188 1.00 87.44 99 HIS A O 1
ATOM 721 N N . LEU A 1 100 ? 8.601 -3.227 -7.455 1.00 86.25 100 LEU A N 1
ATOM 722 C CA . LEU A 1 100 ? 7.774 -3.949 -6.483 1.00 86.25 100 LEU A CA 1
ATOM 723 C C . LEU A 1 100 ? 6.293 -3.928 -6.848 1.00 86.25 100 LEU A C 1
ATOM 725 O O . LEU A 1 100 ? 5.634 -4.964 -6.795 1.00 86.25 100 LEU A O 1
ATOM 729 N N . PHE A 1 101 ? 5.774 -2.764 -7.235 1.00 89.31 101 PHE A N 1
ATOM 730 C CA . PHE A 1 101 ? 4.389 -2.633 -7.661 1.00 89.31 101 PHE A CA 1
ATOM 731 C C . PHE A 1 101 ? 4.090 -3.552 -8.850 1.00 89.31 101 PHE A C 1
ATOM 733 O O . PHE A 1 101 ? 3.109 -4.286 -8.813 1.00 89.31 101 PHE A O 1
ATOM 740 N N . LEU A 1 102 ? 4.948 -3.565 -9.875 1.00 88.88 102 LEU A N 1
ATOM 741 C CA . LEU A 1 102 ? 4.776 -4.424 -11.051 1.00 88.88 102 LEU A CA 1
ATOM 742 C C . LEU A 1 102 ? 4.881 -5.917 -10.698 1.00 88.88 102 LEU A C 1
ATOM 744 O O . LEU A 1 102 ? 4.113 -6.723 -11.221 1.00 88.88 102 LEU A O 1
ATOM 748 N N . SER A 1 103 ? 5.781 -6.286 -9.782 1.00 87.06 103 SER A N 1
ATOM 749 C CA . SER A 1 103 ? 5.896 -7.649 -9.243 1.00 87.06 103 SER A CA 1
ATOM 750 C C . SER A 1 103 ? 4.583 -8.115 -8.601 1.00 87.06 103 SER A C 1
ATOM 752 O O . SER A 1 103 ? 4.039 -9.152 -8.974 1.00 87.06 103 SER A O 1
ATOM 754 N N . VAL A 1 104 ? 4.006 -7.300 -7.715 1.00 87.31 104 VAL A N 1
ATOM 755 C CA . VAL A 1 104 ? 2.720 -7.591 -7.065 1.00 87.31 104 VAL A CA 1
ATOM 756 C C . VAL A 1 104 ? 1.563 -7.568 -8.066 1.00 87.31 104 VAL A C 1
ATOM 758 O O . VAL A 1 104 ? 0.692 -8.432 -8.033 1.00 87.31 104 VAL A O 1
ATOM 761 N N . TYR A 1 105 ? 1.537 -6.590 -8.971 1.00 87.56 105 TYR A N 1
ATOM 762 C CA . TYR A 1 105 ? 0.474 -6.443 -9.963 1.00 87.56 105 TYR A CA 1
ATOM 763 C C . TYR A 1 105 ? 0.415 -7.635 -10.919 1.00 87.56 105 TYR A C 1
ATOM 765 O O . TYR A 1 105 ? -0.672 -8.023 -11.335 1.00 87.56 105 TYR A O 1
ATOM 773 N N . THR A 1 106 ? 1.559 -8.226 -11.267 1.00 89.56 106 THR A N 1
ATOM 774 C CA . THR A 1 106 ? 1.621 -9.397 -12.154 1.00 89.56 106 THR A CA 1
ATOM 775 C C . THR A 1 106 ? 1.360 -10.724 -11.436 1.00 89.56 106 THR A C 1
ATOM 777 O O . THR A 1 106 ? 1.101 -11.727 -12.105 1.00 89.56 106 THR A O 1
ATOM 780 N N . ASP A 1 107 ? 1.344 -10.743 -10.100 1.00 89.88 107 ASP A N 1
ATOM 781 C CA . ASP A 1 107 ? 0.995 -11.925 -9.317 1.00 89.88 107 ASP A CA 1
ATOM 782 C C . ASP A 1 107 ? -0.507 -12.250 -9.425 1.00 89.88 107 ASP A C 1
ATOM 784 O O . ASP A 1 107 ? -1.388 -11.523 -8.955 1.00 89.88 107 ASP A O 1
ATOM 788 N N . ASN A 1 108 ? -0.814 -13.401 -10.030 1.00 90.62 108 ASN A N 1
ATOM 789 C CA . ASN A 1 108 ? -2.186 -13.882 -10.175 1.00 90.62 108 ASN A CA 1
ATOM 790 C C . ASN A 1 108 ? -2.854 -14.166 -8.827 1.00 90.62 108 ASN A C 1
ATOM 792 O O . ASN A 1 108 ? -4.068 -13.994 -8.715 1.00 90.62 108 ASN A O 1
ATOM 796 N N . PHE A 1 109 ? -2.099 -14.593 -7.811 1.00 89.44 109 PHE A N 1
ATOM 797 C CA . PHE A 1 109 ? -2.667 -14.852 -6.491 1.00 89.44 109 PHE A CA 1
ATOM 798 C C . PHE A 1 109 ? -3.188 -13.553 -5.870 1.00 89.44 109 PHE A C 1
ATOM 800 O O . PHE A 1 109 ? -4.354 -13.487 -5.469 1.00 89.44 109 PHE A O 1
ATOM 807 N N . PHE A 1 110 ? -2.372 -12.497 -5.889 1.00 89.38 110 PHE A N 1
ATOM 808 C CA . PHE A 1 110 ? -2.784 -11.162 -5.471 1.00 89.38 110 PHE A CA 1
ATOM 809 C C . PHE A 1 110 ? -3.989 -10.638 -6.268 1.00 89.38 110 PHE A C 1
ATOM 811 O O . PHE A 1 110 ? -4.999 -10.244 -5.679 1.00 89.38 110 PHE A O 1
ATOM 818 N N . ARG A 1 111 ?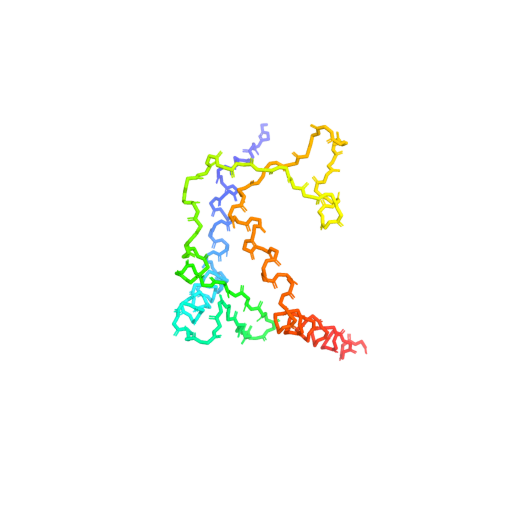 -3.941 -10.683 -7.608 1.00 90.00 111 ARG A N 1
ATOM 819 C CA . ARG A 1 111 ? -5.042 -10.193 -8.462 1.00 90.00 111 ARG A CA 1
ATOM 820 C C . ARG A 1 111 ? -6.363 -10.910 -8.193 1.00 90.00 111 ARG A C 1
ATOM 822 O O . ARG A 1 111 ? -7.407 -10.260 -8.125 1.00 90.00 111 ARG A O 1
ATOM 829 N N . ASN A 1 112 ? -6.325 -12.232 -8.024 1.00 90.62 112 ASN A N 1
ATOM 830 C CA . ASN A 1 112 ? -7.515 -13.026 -7.732 1.00 90.62 112 ASN A CA 1
ATOM 831 C C . ASN A 1 112 ? -8.103 -12.660 -6.365 1.00 90.62 112 ASN A C 1
ATOM 833 O O . ASN A 1 112 ? -9.312 -12.461 -6.264 1.00 90.62 112 ASN A O 1
ATOM 837 N N . GLN A 1 113 ? -7.260 -12.500 -5.339 1.00 87.75 113 GLN A N 1
ATOM 838 C CA . GLN A 1 113 ? -7.700 -12.047 -4.016 1.00 87.75 113 GLN A CA 1
ATOM 839 C C . GLN A 1 113 ? -8.391 -10.679 -4.090 1.00 87.75 113 GLN A C 1
ATOM 841 O O . GLN A 1 113 ? -9.505 -10.521 -3.591 1.00 87.75 113 GLN A O 1
ATOM 846 N N . VAL A 1 114 ? -7.777 -9.697 -4.762 1.00 87.31 114 VAL A N 1
ATOM 847 C CA . VAL A 1 114 ? -8.366 -8.356 -4.928 1.00 87.31 114 VAL A CA 1
ATOM 848 C C . VAL A 1 114 ? -9.681 -8.410 -5.701 1.00 87.31 114 VAL A C 1
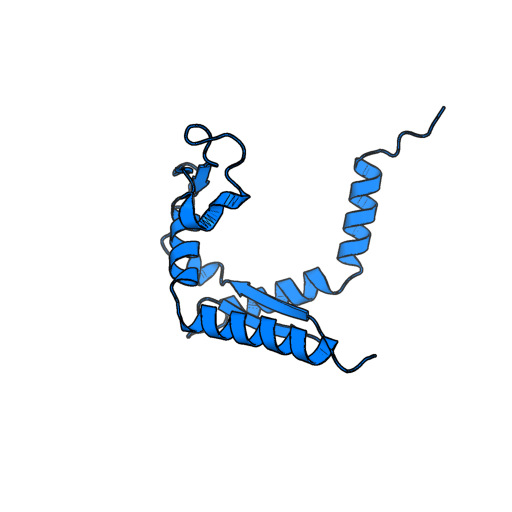ATOM 850 O O . VAL A 1 114 ? -10.657 -7.785 -5.289 1.00 87.31 114 VAL A O 1
ATOM 853 N N . SER A 1 115 ? -9.747 -9.193 -6.778 1.00 87.81 115 SER A N 1
ATOM 854 C CA . SER A 1 115 ? -10.969 -9.344 -7.569 1.00 87.81 115 SER A CA 1
ATOM 855 C C . SER A 1 115 ? -12.123 -9.921 -6.744 1.00 87.81 115 SER A C 1
ATOM 857 O O . SER A 1 115 ? -13.216 -9.356 -6.759 1.00 87.81 115 SER A O 1
ATOM 859 N N . ILE A 1 116 ? -11.874 -10.978 -5.964 1.00 86.25 116 ILE A N 1
ATOM 860 C CA . ILE A 1 116 ? -12.877 -11.586 -5.077 1.00 86.25 116 ILE A CA 1
ATOM 861 C C . ILE A 1 116 ? -13.374 -10.569 -4.045 1.00 86.25 116 ILE A C 1
ATOM 863 O O . ILE A 1 116 ? -14.576 -10.469 -3.808 1.00 86.25 116 ILE A O 1
ATOM 867 N N . MET A 1 117 ? -12.474 -9.777 -3.453 1.00 82.44 117 MET A N 1
ATOM 868 C CA . MET A 1 117 ? -12.857 -8.744 -2.487 1.00 82.44 117 MET A CA 1
ATOM 869 C C . MET A 1 117 ? -13.759 -7.673 -3.098 1.00 82.44 117 MET A C 1
ATOM 871 O O . MET A 1 117 ? -14.790 -7.334 -2.519 1.00 82.44 117 MET A O 1
ATOM 875 N N . VAL A 1 118 ? -13.390 -7.158 -4.272 1.00 80.06 118 VAL A N 1
ATOM 876 C CA . VAL A 1 118 ? -14.172 -6.129 -4.968 1.00 80.06 118 VAL A CA 1
ATOM 877 C C . VAL A 1 118 ? -15.541 -6.678 -5.379 1.00 80.06 118 VAL A C 1
ATOM 879 O O . VAL A 1 118 ? -16.550 -6.014 -5.159 1.00 80.06 118 VAL A O 1
ATOM 882 N N . MET A 1 119 ? -15.604 -7.907 -5.902 1.00 76.38 119 MET A N 1
ATOM 883 C CA . MET A 1 119 ? -16.872 -8.525 -6.308 1.00 76.38 119 MET A CA 1
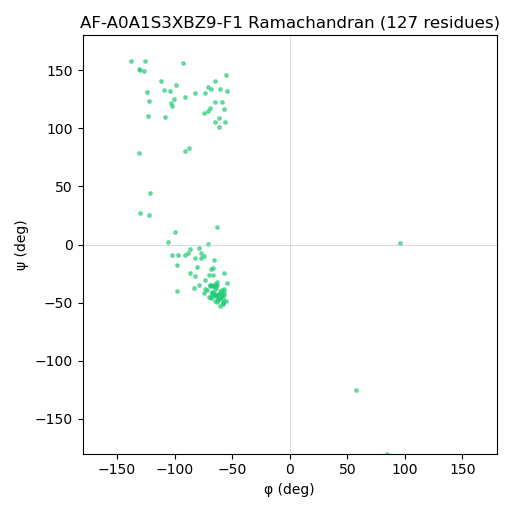ATOM 884 C C . MET A 1 119 ? -17.793 -8.840 -5.122 1.00 76.38 119 MET A C 1
ATOM 886 O O . MET A 1 119 ? -18.994 -8.590 -5.209 1.00 76.38 119 MET A O 1
ATOM 890 N N . ASN A 1 120 ? -17.256 -9.332 -4.002 1.00 67.56 120 ASN A N 1
ATOM 891 C CA . ASN A 1 120 ? -18.061 -9.638 -2.816 1.00 67.56 120 ASN A CA 1
ATOM 892 C C . ASN A 1 120 ? -18.683 -8.375 -2.199 1.00 67.56 120 ASN A C 1
ATOM 894 O O . ASN A 1 120 ? -19.832 -8.408 -1.771 1.00 67.56 120 ASN A O 1
ATOM 898 N N . ASN A 1 121 ? -17.976 -7.242 -2.226 1.00 58.28 121 ASN A N 1
ATOM 899 C CA . ASN A 1 121 ? -18.530 -5.966 -1.764 1.00 58.28 121 ASN A CA 1
ATOM 900 C C . ASN A 1 121 ? -19.629 -5.417 -2.699 1.00 58.28 121 ASN A C 1
ATOM 902 O O . ASN A 1 121 ? -20.511 -4.693 -2.242 1.00 58.28 121 ASN A O 1
ATOM 906 N N . CYS A 1 122 ? -19.623 -5.769 -3.992 1.00 52.97 122 CYS A N 1
ATOM 907 C CA . CYS A 1 122 ? -20.709 -5.418 -4.916 1.00 52.97 122 CYS A CA 1
ATOM 908 C C . CYS A 1 122 ? -21.983 -6.248 -4.695 1.00 52.97 122 CYS A C 1
ATOM 910 O O . CYS A 1 122 ? -23.077 -5.742 -4.943 1.00 52.97 122 CYS A O 1
ATOM 912 N N . ALA A 1 123 ? -21.864 -7.496 -4.235 1.00 53.22 123 ALA A N 1
ATOM 913 C CA . ALA A 1 123 ? -23.017 -8.359 -3.973 1.00 53.22 123 ALA A CA 1
ATOM 914 C C . ALA A 1 123 ? -23.787 -7.939 -2.705 1.00 53.22 123 ALA A C 1
ATOM 916 O O . ALA A 1 123 ? -25.017 -7.924 -2.709 1.00 53.22 123 ALA A O 1
ATOM 917 N N . ASP A 1 124 ? -23.077 -7.513 -1.655 1.00 49.56 124 ASP A N 1
ATOM 918 C CA . ASP A 1 124 ? -23.689 -7.036 -0.403 1.00 49.56 124 ASP A CA 1
ATOM 919 C C . ASP A 1 124 ? -24.436 -5.693 -0.577 1.00 49.56 124 ASP A C 1
ATOM 921 O O . ASP A 1 124 ? -25.349 -5.375 0.185 1.00 49.56 124 ASP A O 1
ATOM 925 N N . GLY A 1 125 ? -24.106 -4.921 -1.620 1.00 48.31 125 GLY A N 1
ATOM 926 C CA . GLY A 1 125 ? -24.770 -3.659 -1.966 1.00 48.31 125 GLY A CA 1
ATOM 927 C C . GLY A 1 125 ? -26.118 -3.794 -2.690 1.00 48.31 125 GLY A C 1
ATOM 928 O O . GLY A 1 125 ? -26.744 -2.773 -2.963 1.00 48.31 125 GLY A O 1
ATOM 929 N N . GLN A 1 126 ? -26.579 -5.011 -3.014 1.00 43.16 126 GLN A N 1
ATOM 930 C CA . GLN A 1 126 ? -27.844 -5.239 -3.737 1.00 43.16 126 GLN A CA 1
ATOM 931 C C . GLN A 1 126 ? -29.002 -5.774 -2.871 1.00 43.16 126 GLN A C 1
ATOM 933 O O . GLN A 1 126 ? -30.086 -6.003 -3.398 1.00 43.16 126 GLN A O 1
ATOM 938 N N . ILE A 1 127 ? -28.824 -5.952 -1.554 1.00 44.12 127 ILE A N 1
ATOM 939 C CA . ILE A 1 127 ? -29.866 -6.523 -0.662 1.00 44.12 127 ILE A CA 1
ATOM 940 C C . ILE A 1 127 ? -30.634 -5.437 0.129 1.00 44.12 127 ILE A C 1
ATOM 942 O O . ILE A 1 127 ? -31.426 -5.733 1.018 1.0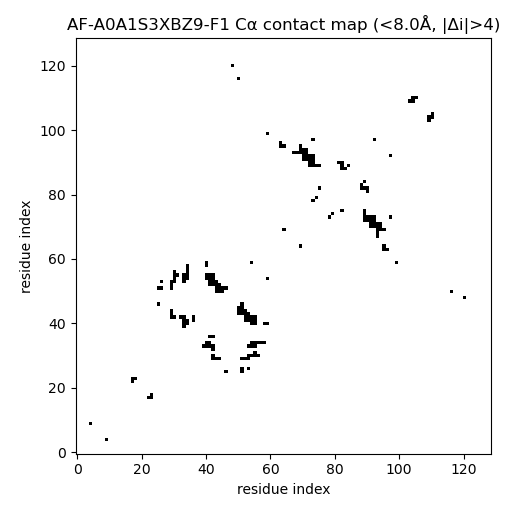0 44.12 127 ILE A O 1
ATOM 946 N N . LEU A 1 128 ? -30.457 -4.155 -0.205 1.00 44.34 128 LEU A N 1
ATOM 947 C CA . LEU A 1 128 ? -31.249 -3.056 0.361 1.00 44.34 128 LEU A CA 1
ATOM 948 C C . LEU A 1 128 ? -31.784 -2.155 -0.759 1.00 44.34 128 LEU A C 1
ATOM 950 O O . LEU A 1 128 ? -31.244 -1.087 -1.045 1.00 44.34 128 LEU A O 1
ATOM 954 N N . SER A 1 129 ? -32.853 -2.603 -1.413 1.00 39.16 129 SER A N 1
ATOM 955 C CA . SER A 1 129 ? -33.801 -1.768 -2.164 1.00 39.16 129 SER A CA 1
ATOM 956 C C . SER A 1 129 ? -35.190 -2.378 -2.068 1.00 39.16 129 SER A C 1
ATOM 958 O O . SER A 1 129 ? -35.289 -3.616 -2.215 1.00 39.16 129 SER A O 1
#

Foldseek 3Di:
DPPPPDPVVVVVVVVVVVVVDCVVVVLVVQQVVCQPDDPDQWGWDDDPLDIHIYGHPVVLCVPFDPPQPQWDFDDCVVPVVQVDPDDVDGDIGRPSVSVSVVVLVPDPVNVVVVVVSVVVSVVVVPPPD

Radius of gyration: 19.14 Å; Cα contacts (8 Å, |Δi|>4): 105; chains: 1; bounding box: 52×58×39 Å

Mean predicted aligned error: 9.47 Å

Secondary structure (DSSP, 8-state):
------HHHHHHHHHHHHHHSTHHHHHHHHHHHHHH-SS-SEEEEEETTEEEEEE-HHHHSTT----TT-EEEPPHHHHGGG--S-TT-PPEEEHHHHHHHHHHHH-HHHHHHHHHHHHHHHHHTTS--

Sequence (129 aa):
MESEASSFESSETLAAFVASTPLLEESWKACGVADASMDSHFAVIKVGGTAYVAFSGIKLAAGVDQSCRNLVPLPDELFSGLCMDGPDNLPMVHAGLLHLFLSVYTDNFFRNQVSIMVMNNCADGQILS

pLDDT: mean 81.31, std 13.79, range [39.16, 95.19]

Solvent-accessible surface area (backbone atoms only — not comparable to full-atom values): 7778 Å² total; per-residue (Å²): 132,82,80,76,78,49,73,62,61,55,47,52,52,50,49,54,52,52,68,75,40,67,62,60,62,54,49,52,52,34,31,52,50,5,54,70,42,86,93,43,58,51,31,77,47,75,60,89,95,46,76,44,80,21,63,9,65,70,66,61,50,62,88,39,73,86,60,86,76,50,62,38,70,55,62,55,92,88,40,50,95,68,47,83,69,52,93,90,50,47,54,70,39,46,44,48,59,52,51,50,49,53,57,51,66,68,31,62,69,56,50,51,54,52,50,54,52,56,52,54,58,56,59,70,68,67,80,80,125

Organism: Nicotiana tabacum (NCBI:txid4097)